Protein AF-A0A9P4DJN3-F1 (afdb_monomer_lite)

Foldseek 3Di:
DDDDDVCCVVPPDDDFDAFPLPPDDDPDPPDDPFDDDQQVATDDFQAPDGDNLNNVVVVPDDSVLVVVLQCQQQPDPADAPDPSHSQRHGDQDTNHNVNSVVVSVD

Organism: Citrobacter freundii (NCBI:txid546)

Sequence (106 aa):
MSQANLSEVLFKPRFKHPETSTLVRRFNHGAQPSVQSA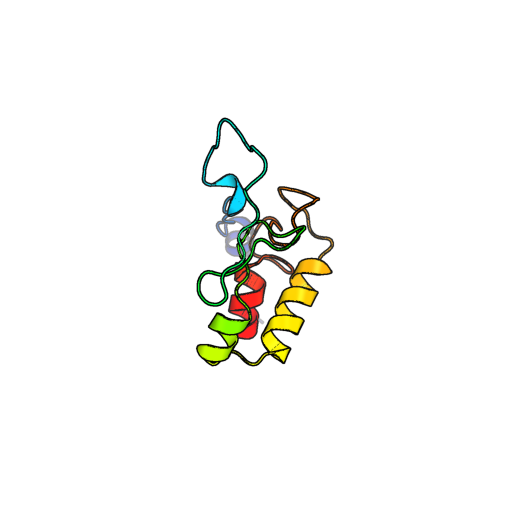LDGKTIPHWYRMVNRLMWIWRGVDPREILEVQARIVMSEAERTDKELYDTVIGYRGGNWIYEWAKQAM

Structure (mmCIF, N/CA/C/O backbone):
data_AF-A0A9P4DJN3-F1
#
_entry.id   AF-A0A9P4DJN3-F1
#
loop_
_atom_site.group_PDB
_atom_site.id
_atom_site.type_symbol
_atom_site.label_atom_id
_atom_site.label_alt_id
_atom_site.label_comp_id
_atom_site.label_asym_id
_atom_site.label_entity_id
_atom_site.label_seq_id
_atom_site.pdbx_PDB_ins_code
_atom_site.Cartn_x
_atom_site.Cartn_y
_atom_site.Cartn_z
_atom_site.occupancy
_atom_site.B_iso_or_equiv
_atom_site.auth_seq_id
_atom_site.auth_comp_id
_atom_site.auth_asym_id
_atom_site.auth_atom_id
_atom_site.pdbx_PDB_model_num
ATOM 1 N N . MET A 1 1 ? -32.271 -20.264 14.635 1.00 49.31 1 MET A N 1
ATOM 2 C CA . MET A 1 1 ? -31.141 -19.338 14.407 1.00 49.31 1 MET A CA 1
ATOM 3 C C . MET A 1 1 ? -30.699 -18.831 15.770 1.00 49.31 1 MET A C 1
ATOM 5 O O . MET A 1 1 ? -31.552 -18.343 16.500 1.00 49.31 1 MET A O 1
ATOM 9 N N . SER A 1 2 ? -29.448 -19.053 16.174 1.00 65.06 2 SER A N 1
ATOM 10 C CA . SER A 1 2 ? -28.946 -18.632 17.490 1.00 65.06 2 SER A CA 1
ATOM 11 C C . SER A 1 2 ? -28.940 -17.105 17.598 1.00 65.06 2 SER A C 1
ATOM 13 O O . SER A 1 2 ? -28.470 -16.425 16.687 1.00 65.06 2 SER A O 1
ATOM 15 N N . GLN A 1 3 ? -29.478 -16.573 18.695 1.00 76.88 3 GLN A N 1
ATOM 16 C CA . GLN A 1 3 ? -29.496 -15.140 18.986 1.00 76.88 3 GLN A CA 1
ATOM 17 C C . GLN A 1 3 ? -28.058 -14.602 19.063 1.00 76.88 3 GLN A C 1
ATOM 19 O O . GLN A 1 3 ? -27.205 -15.208 19.709 1.00 76.88 3 GLN A O 1
ATOM 24 N N . ALA A 1 4 ? -27.779 -13.481 18.393 1.00 74.38 4 ALA A N 1
ATOM 25 C CA . ALA A 1 4 ? -26.458 -12.862 18.427 1.00 74.38 4 ALA A CA 1
ATOM 26 C C . ALA A 1 4 ? -26.159 -12.334 19.840 1.00 74.38 4 ALA A C 1
ATOM 28 O O . ALA A 1 4 ? -26.928 -11.542 20.388 1.00 74.38 4 ALA A O 1
ATOM 29 N N . ASN A 1 5 ? -25.043 -12.766 20.430 1.00 83.75 5 ASN A N 1
ATOM 30 C CA . ASN A 1 5 ? -24.614 -12.319 21.750 1.00 83.75 5 ASN A CA 1
ATOM 31 C C . ASN A 1 5 ? -24.103 -10.869 21.669 1.00 83.75 5 ASN A C 1
ATOM 33 O O . ASN A 1 5 ? -22.994 -10.602 21.207 1.00 83.75 5 ASN A O 1
ATOM 37 N N . LEU A 1 6 ? -24.931 -9.918 22.106 1.00 81.94 6 LEU A N 1
ATOM 38 C CA . LEU A 1 6 ? -24.639 -8.480 22.052 1.00 81.94 6 LEU A CA 1
ATOM 39 C C . LEU A 1 6 ? -23.360 -8.101 22.814 1.00 81.94 6 LEU A C 1
ATOM 41 O O . LEU A 1 6 ? -22.645 -7.195 22.387 1.00 81.94 6 LEU A O 1
ATOM 45 N N . SER A 1 7 ? -23.033 -8.818 23.892 1.00 82.75 7 SER A N 1
ATOM 46 C CA . SER A 1 7 ? -21.806 -8.587 24.659 1.00 82.75 7 SER A CA 1
ATOM 47 C C . SER A 1 7 ? -20.557 -8.914 23.835 1.00 82.75 7 SER A C 1
ATOM 49 O O . SER A 1 7 ? -19.602 -8.142 23.834 1.00 82.75 7 SER A O 1
ATOM 51 N N . GLU A 1 8 ? -20.569 -10.002 23.061 1.00 78.50 8 GLU A N 1
ATOM 52 C CA . GLU A 1 8 ? -19.441 -10.356 22.186 1.00 78.50 8 GLU A CA 1
ATOM 53 C C . GLU A 1 8 ? -19.217 -9.325 21.077 1.00 78.50 8 GLU A C 1
ATOM 55 O O . GLU A 1 8 ? -18.077 -9.058 20.704 1.00 78.50 8 GLU A O 1
ATOM 60 N N . VAL A 1 9 ? -20.289 -8.715 20.563 1.00 78.56 9 VAL A N 1
ATOM 61 C CA . VAL A 1 9 ? -20.193 -7.682 19.521 1.00 78.56 9 VAL A CA 1
ATOM 62 C C . VAL A 1 9 ? -19.652 -6.370 20.092 1.00 78.56 9 VAL A C 1
ATOM 64 O O . VAL A 1 9 ? -18.783 -5.748 19.478 1.00 78.56 9 VAL A O 1
ATOM 67 N N . LEU A 1 10 ? -20.141 -5.952 21.262 1.00 79.69 10 LEU A N 1
ATOM 68 C CA . LEU A 1 10 ? -19.779 -4.674 21.880 1.00 79.69 10 LEU A CA 1
ATOM 69 C C . LEU A 1 10 ? -18.367 -4.674 22.476 1.00 79.69 10 LEU A C 1
ATOM 71 O O . LEU A 1 10 ? -17.664 -3.670 22.367 1.00 79.69 10 LEU A O 1
ATOM 75 N N . PHE A 1 11 ? -17.936 -5.790 23.070 1.00 83.25 11 PHE A N 1
ATOM 76 C CA . PHE A 1 11 ? -16.634 -5.896 23.736 1.00 83.25 11 PHE A CA 1
ATOM 77 C C . PHE A 1 11 ? -15.541 -6.512 22.859 1.00 83.25 11 PHE A C 1
ATOM 79 O O . PHE A 1 11 ? -14.433 -6.754 23.342 1.00 83.25 11 PHE A O 1
ATOM 86 N N . LYS A 1 12 ? -15.805 -6.741 21.564 1.00 78.69 12 LYS A N 1
ATOM 87 C CA . LYS A 1 12 ? -14.782 -7.233 20.639 1.00 78.69 12 LYS A CA 1
ATOM 88 C C . LYS A 1 12 ? -13.627 -6.225 20.569 1.00 78.69 12 LYS A C 1
ATOM 90 O O . LYS A 1 12 ? -13.863 -5.078 20.173 1.00 78.69 12 LYS A O 1
ATOM 95 N N . PRO A 1 13 ? -12.380 -6.616 20.896 1.00 72.88 13 PRO A N 1
ATOM 96 C CA . PRO A 1 13 ? -11.242 -5.712 20.819 1.00 72.88 13 PRO A CA 1
ATOM 97 C C . PRO A 1 13 ? -11.106 -5.142 19.405 1.00 72.88 13 PRO A C 1
ATOM 99 O O . PRO A 1 13 ? -10.898 -5.873 18.435 1.00 72.88 13 PRO A O 1
ATOM 102 N N . ARG A 1 14 ? -11.255 -3.821 19.273 1.00 68.81 14 ARG A N 1
ATOM 103 C CA . ARG A 1 14 ? -11.024 -3.117 18.008 1.00 68.81 14 ARG A CA 1
ATOM 104 C C . ARG A 1 14 ? -9.599 -2.597 18.017 1.00 68.81 14 ARG A C 1
ATOM 106 O O . ARG A 1 14 ? -9.308 -1.568 18.620 1.00 68.81 14 ARG A O 1
ATOM 113 N N . PHE A 1 15 ? -8.709 -3.304 17.336 1.00 69.81 15 PHE A N 1
ATOM 114 C CA . PHE A 1 15 ? -7.335 -2.853 17.188 1.00 69.81 15 PHE A CA 1
ATOM 115 C C . PHE A 1 15 ? -7.267 -1.720 16.157 1.00 69.81 15 PHE A C 1
ATOM 117 O O .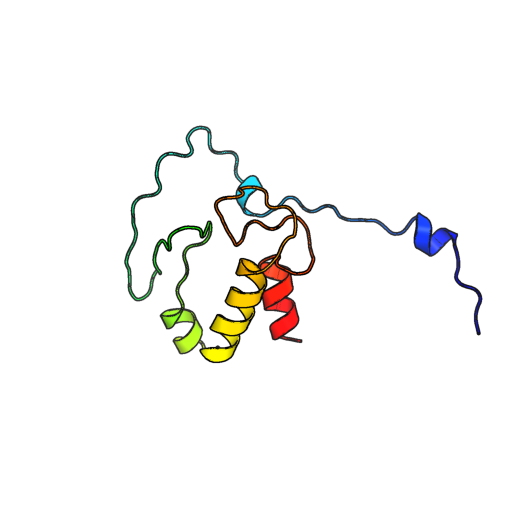 PHE A 1 15 ? -7.440 -1.929 14.956 1.00 69.81 15 PHE A O 1
ATOM 124 N N . LYS A 1 16 ? -7.020 -0.494 16.628 1.00 77.69 16 LYS A N 1
ATOM 125 C CA . LYS A 1 16 ? -6.555 0.607 15.776 1.00 77.69 16 LYS A CA 1
ATOM 126 C C . LYS A 1 16 ? -5.034 0.533 15.708 1.00 77.69 16 LYS A C 1
ATOM 128 O O . LYS A 1 16 ? -4.343 1.120 16.534 1.00 77.69 16 LYS A O 1
ATOM 133 N N . HIS A 1 17 ? -4.519 -0.224 14.745 1.00 85.94 17 HIS A N 1
ATOM 134 C CA . HIS A 1 17 ? -3.086 -0.223 14.476 1.00 85.94 17 HIS A CA 1
ATOM 135 C C . HIS A 1 17 ? -2.683 1.108 13.826 1.00 85.94 17 HIS A C 1
ATOM 137 O O . HIS A 1 17 ? -3.384 1.555 12.909 1.00 85.94 17 HIS A O 1
ATOM 143 N N . PRO A 1 18 ? -1.592 1.747 14.286 1.00 91.00 18 PRO A N 1
ATOM 144 C CA . PRO A 1 18 ? -1.042 2.912 13.607 1.00 91.00 18 PRO A CA 1
ATOM 145 C C . PRO A 1 18 ? -0.655 2.552 12.169 1.00 91.00 18 PRO A C 1
ATOM 147 O O . PRO A 1 18 ? -0.190 1.446 11.889 1.00 91.00 18 PRO A O 1
ATOM 150 N N . GLU A 1 19 ? -0.887 3.487 11.252 1.00 93.88 19 GLU A N 1
ATOM 151 C CA . GLU A 1 19 ? -0.536 3.321 9.844 1.00 93.88 19 GLU A CA 1
ATOM 152 C C . GLU A 1 19 ? 0.996 3.315 9.686 1.00 93.88 19 GLU A C 1
ATOM 154 O O . GLU A 1 19 ? 1.714 3.984 10.432 1.00 93.88 19 GLU A O 1
ATOM 159 N N . THR A 1 20 ? 1.511 2.517 8.750 1.00 95.06 20 THR A N 1
ATOM 160 C CA . THR A 1 20 ? 2.940 2.206 8.615 1.00 95.06 20 THR A CA 1
ATOM 161 C C . THR A 1 20 ? 3.836 3.440 8.500 1.00 95.06 20 THR A C 1
ATOM 163 O O . THR A 1 20 ? 4.905 3.454 9.113 1.00 95.06 20 THR A O 1
ATOM 166 N N . SER A 1 21 ? 3.422 4.476 7.765 1.00 92.25 21 SER A N 1
ATOM 167 C CA . SER A 1 21 ? 4.226 5.693 7.593 1.00 92.25 21 SER A CA 1
ATOM 168 C C . SER A 1 21 ? 4.419 6.477 8.897 1.00 92.25 21 SER A C 1
ATOM 170 O O . SER A 1 21 ? 5.420 7.176 9.047 1.00 92.25 21 SER A O 1
ATOM 172 N N . THR A 1 22 ? 3.533 6.283 9.883 1.00 92.31 22 THR A N 1
ATOM 173 C CA . THR A 1 22 ? 3.576 6.959 11.194 1.00 92.31 22 THR A CA 1
ATOM 174 C C . THR A 1 22 ? 4.443 6.265 12.243 1.00 92.31 22 THR A C 1
ATOM 176 O O . THR A 1 22 ? 4.702 6.841 13.301 1.00 92.31 22 THR A O 1
ATOM 179 N N . LEU A 1 23 ? 4.888 5.030 11.987 1.00 91.88 23 LEU A N 1
ATOM 180 C CA . LEU A 1 23 ? 5.568 4.213 12.999 1.00 91.88 23 LEU A CA 1
ATOM 181 C C . LEU A 1 23 ? 6.924 4.793 13.416 1.00 91.88 23 LEU A C 1
ATOM 183 O O . LEU A 1 23 ? 7.323 4.670 14.573 1.00 91.88 23 LEU A O 1
ATOM 187 N N . VAL A 1 24 ? 7.630 5.433 12.482 1.00 89.88 24 VAL A N 1
ATOM 188 C CA . VAL A 1 24 ? 8.947 6.030 12.723 1.00 89.88 24 VAL A CA 1
ATOM 189 C C . VAL A 1 24 ? 8.813 7.546 12.768 1.00 89.88 24 VAL A C 1
ATOM 191 O O . VAL A 1 24 ? 8.569 8.188 11.748 1.00 89.88 24 VAL A O 1
ATOM 194 N N . ARG A 1 25 ? 9.037 8.140 13.944 1.00 80.12 25 ARG A N 1
ATOM 195 C CA . ARG A 1 25 ? 9.074 9.600 14.101 1.00 80.12 25 ARG A CA 1
ATOM 196 C C . ARG A 1 25 ? 10.368 10.156 13.511 1.00 80.12 25 ARG A C 1
ATOM 198 O O . ARG A 1 25 ? 11.433 10.002 14.103 1.00 80.12 25 ARG A O 1
ATOM 205 N N . ARG A 1 26 ? 10.280 10.820 12.356 1.00 73.38 26 ARG A N 1
ATOM 206 C CA . ARG A 1 26 ? 11.401 11.574 11.778 1.00 73.38 26 ARG A CA 1
ATOM 207 C C . ARG A 1 26 ? 11.247 13.051 12.113 1.00 73.38 26 ARG A C 1
ATOM 209 O O . ARG A 1 26 ? 10.218 13.648 11.817 1.00 73.38 26 ARG A O 1
ATOM 216 N N . PHE A 1 27 ? 12.284 13.641 12.700 1.00 67.25 27 PHE A N 1
ATOM 217 C CA . PHE A 1 27 ? 12.307 15.075 13.005 1.00 67.25 27 PHE A CA 1
ATOM 218 C C . PHE A 1 27 ? 12.406 15.945 11.743 1.00 67.25 27 PHE A C 1
ATOM 220 O 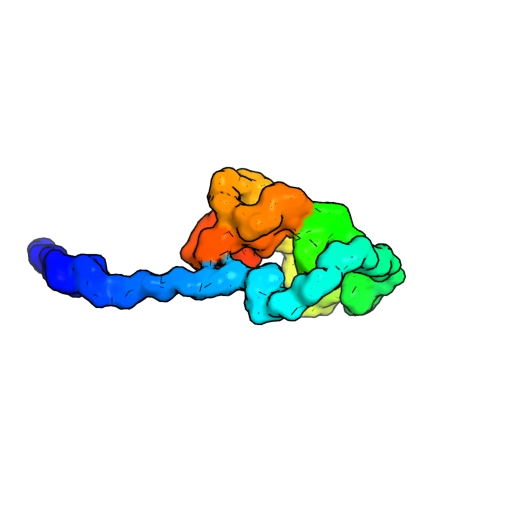O . PHE A 1 27 ? 11.928 17.070 11.755 1.00 67.25 27 PHE A O 1
ATOM 227 N N . ASN A 1 28 ? 12.941 15.400 10.642 1.00 62.75 28 ASN A N 1
ATOM 228 C CA . ASN A 1 28 ? 12.958 16.035 9.325 1.00 62.75 28 ASN A CA 1
ATOM 229 C C . ASN A 1 28 ? 12.438 15.065 8.259 1.00 62.75 28 ASN A C 1
ATOM 231 O O . ASN A 1 28 ? 13.070 14.048 7.968 1.00 62.75 28 ASN A O 1
ATOM 235 N N . HIS A 1 29 ? 11.313 15.416 7.638 1.00 62.16 29 HIS A N 1
ATOM 236 C CA . HIS A 1 29 ? 10.762 14.740 6.458 1.00 62.16 29 HIS A CA 1
ATOM 237 C C . HIS A 1 29 ? 11.358 15.337 5.178 1.00 62.16 29 HIS A C 1
ATOM 239 O O . HIS A 1 29 ? 10.630 15.650 4.242 1.00 62.16 29 HIS A O 1
ATOM 245 N N . GLY A 1 30 ? 12.677 15.569 5.158 1.00 63.41 30 GLY A N 1
ATOM 246 C CA . GLY A 1 30 ? 13.349 16.104 3.973 1.00 63.41 30 GLY A CA 1
ATOM 247 C C . GLY A 1 30 ? 12.978 15.300 2.724 1.00 63.41 30 GLY A C 1
ATOM 248 O O . GLY A 1 30 ? 12.668 14.107 2.827 1.00 63.41 30 GLY A O 1
ATOM 249 N N . ALA A 1 31 ? 12.992 15.959 1.561 1.00 65.31 31 ALA A N 1
ATOM 250 C CA . ALA A 1 31 ? 12.689 15.314 0.290 1.00 65.31 31 ALA A CA 1
ATOM 251 C C . ALA A 1 31 ? 13.520 14.031 0.167 1.00 65.31 31 ALA A C 1
ATOM 253 O O . ALA A 1 31 ? 14.751 14.072 0.226 1.00 65.31 31 ALA A O 1
ATOM 254 N N . GLN A 1 32 ? 12.842 12.884 0.071 1.00 67.81 32 GLN A N 1
ATOM 255 C CA . GLN A 1 32 ? 13.538 11.617 -0.109 1.00 67.81 32 GLN A CA 1
ATOM 256 C C . GLN A 1 32 ? 14.289 11.689 -1.445 1.00 67.81 32 GLN A C 1
ATOM 258 O O . GLN A 1 32 ? 13.684 12.087 -2.446 1.00 67.81 32 GLN A O 1
ATOM 263 N N . PRO A 1 33 ? 15.586 11.337 -1.488 1.00 74.69 33 PRO A N 1
ATOM 264 C CA . PRO A 1 33 ? 16.313 11.305 -2.745 1.00 74.69 33 PRO A CA 1
ATOM 265 C C . PRO A 1 33 ? 15.593 10.368 -3.717 1.00 74.69 33 PRO A C 1
ATOM 267 O O . PRO A 1 33 ? 15.072 9.317 -3.327 1.00 74.69 33 PRO A O 1
ATOM 270 N N . SER A 1 34 ? 15.526 10.765 -4.987 1.00 79.81 34 SER A N 1
ATOM 271 C CA . SER A 1 34 ? 14.967 9.892 -6.012 1.00 79.81 34 SER A CA 1
ATOM 272 C C . SER A 1 34 ? 15.896 8.690 -6.174 1.00 79.81 34 SER A C 1
ATOM 274 O O . SER A 1 34 ? 17.068 8.823 -6.522 1.00 79.81 34 SER A O 1
ATOM 276 N N . VAL A 1 35 ? 15.380 7.505 -5.858 1.00 83.56 35 VAL A N 1
ATOM 277 C CA . VAL A 1 35 ? 16.087 6.244 -6.064 1.00 83.56 35 VAL A CA 1
ATOM 278 C C . VAL A 1 35 ? 15.523 5.602 -7.320 1.00 83.56 35 VAL A C 1
ATOM 280 O O . VAL A 1 35 ? 14.305 5.515 -7.488 1.00 83.56 35 VAL A O 1
ATOM 283 N N . GLN A 1 36 ? 16.412 5.142 -8.196 1.00 84.62 36 GLN A N 1
ATOM 284 C CA . GLN A 1 36 ? 16.061 4.351 -9.367 1.00 84.62 36 GLN A CA 1
ATOM 285 C C . GLN A 1 36 ? 17.056 3.197 -9.508 1.00 84.62 36 GLN A C 1
ATOM 287 O O . GLN A 1 36 ? 18.117 3.344 -10.107 1.00 84.62 36 GLN A O 1
ATOM 292 N N . SER A 1 37 ? 16.693 2.040 -8.956 1.00 86.38 37 SER A N 1
ATOM 293 C CA . SER A 1 37 ? 17.416 0.779 -9.121 1.00 86.38 37 SER A CA 1
ATOM 294 C C . SER A 1 37 ? 16.475 -0.281 -9.688 1.00 86.38 37 SER A C 1
ATOM 296 O O . SER A 1 37 ? 15.318 -0.391 -9.278 1.00 86.38 37 SER A O 1
ATOM 298 N N . ALA A 1 38 ? 16.964 -1.078 -10.641 1.00 79.81 38 ALA A N 1
ATOM 299 C CA . ALA A 1 38 ? 16.176 -2.157 -11.235 1.00 79.81 38 ALA A CA 1
ATOM 300 C C . ALA A 1 38 ? 15.791 -3.228 -10.195 1.00 79.81 38 ALA A C 1
ATOM 302 O O . ALA A 1 38 ? 14.674 -3.744 -10.225 1.00 79.81 38 ALA A O 1
ATOM 303 N N . LEU A 1 39 ? 16.690 -3.535 -9.252 1.00 80.88 39 LEU A N 1
ATOM 304 C CA . LEU A 1 39 ? 16.506 -4.607 -8.263 1.00 80.88 39 LEU A CA 1
ATOM 305 C C . LEU A 1 39 ? 16.180 -4.091 -6.855 1.00 80.88 39 LEU A C 1
ATOM 307 O O . LEU A 1 39 ? 15.446 -4.761 -6.128 1.00 80.88 39 LEU A O 1
ATOM 311 N N . ASP A 1 40 ? 16.601 -2.876 -6.501 1.00 78.38 40 ASP A N 1
ATOM 312 C CA . ASP A 1 40 ? 16.330 -2.305 -5.167 1.00 78.38 40 ASP A CA 1
ATOM 313 C C . ASP A 1 40 ? 15.049 -1.459 -5.130 1.00 78.38 40 ASP A C 1
ATOM 315 O O . ASP A 1 40 ? 14.534 -1.129 -4.064 1.00 78.38 40 ASP A O 1
ATOM 319 N N . GLY A 1 41 ? 14.478 -1.173 -6.303 1.00 83.00 41 GLY A N 1
ATOM 320 C CA . GLY A 1 41 ? 13.225 -0.451 -6.460 1.00 83.00 41 GLY A CA 1
ATOM 321 C C . GLY A 1 41 ? 13.411 1.011 -6.823 1.00 83.00 41 GLY A C 1
ATOM 322 O O . GLY A 1 41 ? 14.519 1.512 -7.029 1.00 83.00 41 GLY A O 1
ATOM 323 N N . LYS A 1 42 ? 12.273 1.695 -6.949 1.00 87.12 42 LYS A N 1
ATOM 324 C CA . LYS A 1 42 ? 12.239 3.112 -7.290 1.00 87.12 42 LYS A CA 1
ATOM 325 C C . LYS A 1 42 ? 11.313 3.899 -6.379 1.00 87.12 42 LYS A C 1
ATOM 327 O O . LYS A 1 42 ? 10.264 3.398 -5.961 1.00 87.12 42 LYS A O 1
ATOM 332 N N . THR A 1 43 ? 11.682 5.151 -6.137 1.00 87.25 43 THR A N 1
ATOM 333 C CA . THR A 1 43 ? 10.783 6.144 -5.550 1.00 87.25 43 THR A CA 1
ATOM 334 C C . THR A 1 43 ? 9.746 6.505 -6.612 1.00 87.25 43 THR A C 1
ATOM 336 O O . THR A 1 43 ? 10.082 7.098 -7.637 1.00 87.25 43 THR A O 1
ATOM 339 N N . ILE A 1 44 ? 8.492 6.093 -6.415 1.00 89.62 44 ILE A N 1
ATOM 340 C CA . ILE A 1 44 ? 7.385 6.473 -7.301 1.00 89.62 44 ILE A CA 1
ATOM 341 C C . ILE A 1 44 ? 6.684 7.689 -6.685 1.00 89.62 44 ILE A C 1
ATOM 343 O O . ILE A 1 44 ? 6.422 7.665 -5.482 1.00 89.62 44 ILE A O 1
ATOM 347 N N . PRO A 1 45 ? 6.357 8.731 -7.474 1.00 89.69 45 PRO A N 1
ATOM 348 C CA . PRO A 1 45 ? 5.560 9.851 -6.985 1.00 89.69 45 PRO A CA 1
ATOM 349 C C . PRO A 1 45 ? 4.281 9.368 -6.303 1.00 89.69 45 PRO A C 1
ATOM 351 O O . PRO A 1 45 ? 3.634 8.453 -6.811 1.00 89.69 45 PRO A O 1
ATOM 354 N N . HIS A 1 46 ? 3.919 9.995 -5.185 1.00 92.94 46 HIS A N 1
ATOM 355 C CA . HIS A 1 46 ? 2.717 9.678 -4.405 1.00 92.94 46 HIS A CA 1
ATOM 356 C C . HIS A 1 46 ? 2.696 8.289 -3.742 1.00 92.94 46 HIS A C 1
ATOM 358 O O . HIS A 1 46 ? 1.637 7.813 -3.341 1.00 92.94 46 HIS A O 1
ATOM 364 N N . TRP A 1 47 ? 3.848 7.626 -3.589 1.00 94.69 47 TRP A N 1
ATOM 365 C CA . TRP A 1 47 ? 3.975 6.410 -2.777 1.00 94.69 47 TRP A CA 1
ATOM 366 C C . TRP A 1 47 ? 4.954 6.641 -1.628 1.00 94.69 47 TRP A C 1
ATOM 368 O O . TRP A 1 47 ? 6.070 7.116 -1.835 1.00 94.69 47 TRP A O 1
ATOM 378 N N . TYR A 1 48 ? 4.545 6.270 -0.416 1.00 93.44 48 TYR A N 1
ATOM 379 C CA . TYR A 1 48 ? 5.421 6.211 0.750 1.00 93.44 48 TYR A CA 1
ATOM 380 C C . TYR A 1 48 ? 6.467 5.100 0.587 1.00 93.44 48 TYR A C 1
ATOM 382 O O . TYR A 1 48 ? 7.652 5.295 0.865 1.00 93.44 48 TYR A O 1
ATOM 390 N N . ARG A 1 49 ? 6.035 3.914 0.138 1.00 92.88 49 ARG A N 1
ATOM 391 C CA . ARG A 1 49 ? 6.917 2.760 -0.082 1.00 92.88 49 ARG A CA 1
ATOM 392 C C . ARG A 1 49 ? 7.681 2.890 -1.396 1.00 92.88 49 ARG A C 1
ATOM 394 O O . ARG A 1 49 ? 7.133 3.297 -2.417 1.00 92.88 49 ARG A O 1
ATOM 401 N N . MET A 1 50 ? 8.928 2.415 -1.404 1.00 91.62 50 MET A N 1
ATOM 402 C CA . MET A 1 50 ? 9.607 2.105 -2.662 1.00 91.62 50 MET A CA 1
ATOM 403 C C . MET A 1 50 ? 8.896 0.937 -3.341 1.00 91.62 50 MET A C 1
ATOM 405 O O . MET A 1 50 ? 8.654 -0.109 -2.735 1.00 91.62 50 MET A O 1
ATOM 409 N N . VAL A 1 51 ? 8.572 1.111 -4.617 1.00 92.00 51 VAL A N 1
ATOM 410 C CA . VAL A 1 51 ? 7.824 0.120 -5.389 1.00 92.00 51 VAL A C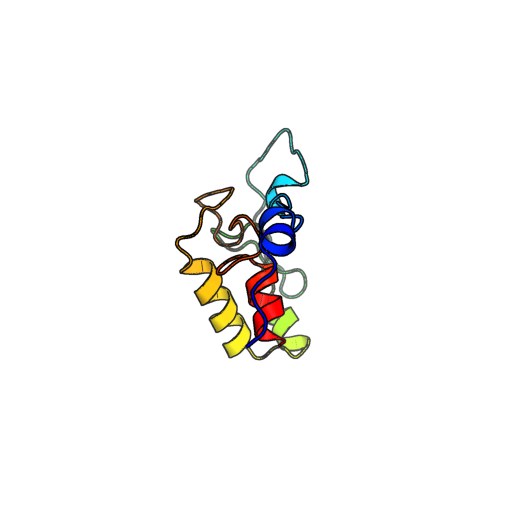A 1
ATOM 411 C C . VAL A 1 51 ? 8.777 -0.542 -6.372 1.00 92.00 51 VAL A C 1
ATOM 413 O O . VAL A 1 51 ? 9.323 0.117 -7.260 1.00 92.00 51 VAL A O 1
ATOM 416 N N . ASN A 1 52 ? 8.943 -1.861 -6.2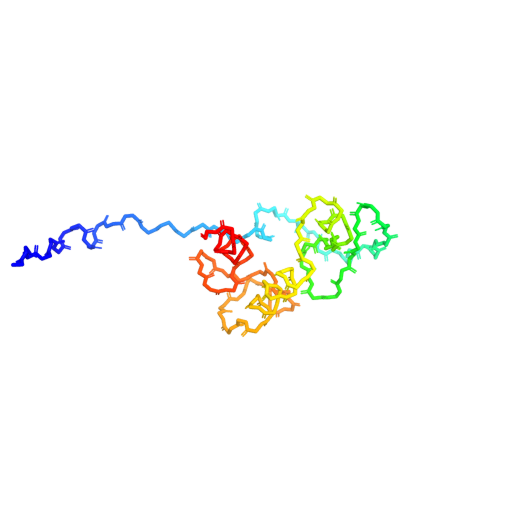53 1.00 93.44 52 ASN A N 1
ATOM 417 C CA . ASN A 1 52 ? 9.713 -2.652 -7.206 1.00 93.44 52 ASN A CA 1
ATOM 418 C C . ASN A 1 52 ? 8.842 -3.701 -7.907 1.00 93.44 52 ASN A C 1
ATOM 420 O O . ASN A 1 52 ? 8.884 -4.887 -7.585 1.00 93.44 52 ASN A O 1
ATOM 424 N N . ARG A 1 53 ? 8.073 -3.250 -8.906 1.00 93.75 53 ARG A N 1
ATOM 425 C CA . ARG A 1 53 ? 7.211 -4.136 -9.705 1.00 93.75 53 ARG A CA 1
ATOM 426 C C . ARG A 1 53 ? 8.017 -5.242 -10.392 1.00 93.75 53 ARG A C 1
ATOM 428 O O . ARG A 1 53 ? 7.575 -6.379 -10.385 1.00 93.75 53 ARG A O 1
ATOM 435 N N . LEU A 1 54 ? 9.199 -4.929 -10.934 1.00 93.06 54 LEU A N 1
ATOM 436 C CA . LEU A 1 54 ? 10.032 -5.913 -11.634 1.00 93.06 54 LEU A CA 1
ATOM 437 C C . LEU A 1 54 ? 10.467 -7.043 -10.696 1.00 93.06 54 LEU A C 1
ATOM 439 O O . LEU A 1 54 ? 10.337 -8.210 -11.048 1.00 93.06 54 LEU A O 1
ATOM 443 N N . MET A 1 55 ? 10.922 -6.705 -9.488 1.00 94.38 55 MET A N 1
ATOM 444 C CA . MET A 1 55 ? 11.322 -7.705 -8.497 1.00 94.38 55 MET A CA 1
ATOM 445 C C . MET A 1 55 ? 10.143 -8.563 -8.028 1.00 94.38 55 MET A C 1
ATOM 447 O O . MET A 1 55 ? 10.313 -9.755 -7.791 1.00 94.38 55 MET A O 1
ATOM 451 N N . TRP A 1 56 ? 8.949 -7.984 -7.882 1.00 95.00 56 TRP A N 1
ATOM 452 C CA . TRP A 1 56 ? 7.755 -8.755 -7.519 1.00 95.00 56 TRP A CA 1
ATOM 453 C C . TRP A 1 56 ? 7.345 -9.724 -8.630 1.00 95.00 56 TRP A C 1
ATOM 455 O O . TRP A 1 56 ? 7.087 -10.888 -8.340 1.00 95.00 56 TRP A O 1
ATOM 465 N N . ILE A 1 57 ? 7.383 -9.276 -9.891 1.00 95.69 57 ILE A N 1
ATOM 466 C CA . ILE A 1 57 ? 7.144 -10.130 -11.064 1.00 95.69 57 ILE A CA 1
ATOM 467 C C . ILE A 1 57 ? 8.173 -11.257 -11.113 1.00 95.69 57 ILE A C 1
ATOM 469 O O . ILE A 1 57 ? 7.817 -12.420 -11.270 1.00 95.69 57 ILE A O 1
ATOM 473 N N . TRP A 1 58 ? 9.453 -10.935 -10.912 1.00 95.25 58 TRP A N 1
ATOM 474 C CA . TRP A 1 58 ? 10.515 -11.937 -10.906 1.00 95.25 58 TRP A CA 1
ATOM 475 C C . TRP A 1 58 ? 10.350 -12.971 -9.779 1.00 95.25 58 TRP A C 1
ATOM 477 O O . TRP A 1 58 ? 10.696 -14.135 -9.955 1.00 95.25 58 TRP A O 1
ATOM 487 N N . ARG A 1 59 ? 9.758 -12.579 -8.644 1.00 94.69 59 ARG A N 1
ATOM 488 C CA . ARG A 1 59 ? 9.399 -13.482 -7.537 1.00 94.69 59 ARG A CA 1
ATOM 489 C C . ARG A 1 59 ? 8.085 -14.246 -7.744 1.00 94.69 59 ARG A C 1
ATOM 491 O O . ARG A 1 59 ? 7.701 -15.000 -6.856 1.00 94.69 59 ARG A O 1
ATOM 498 N N . GLY A 1 60 ? 7.427 -14.083 -8.891 1.00 96.44 60 GLY A N 1
ATOM 499 C CA . GLY A 1 60 ? 6.271 -14.886 -9.294 1.00 96.44 60 GLY A CA 1
ATOM 500 C C . GLY A 1 60 ? 4.904 -14.233 -9.094 1.00 96.44 60 GLY A C 1
ATOM 501 O O . GLY A 1 60 ? 3.904 -14.925 -9.237 1.00 96.44 60 GLY A O 1
ATOM 502 N N . VAL A 1 61 ? 4.827 -12.935 -8.780 1.00 96.81 61 VAL A N 1
ATOM 503 C CA . VAL A 1 61 ? 3.535 -12.227 -8.716 1.00 96.81 61 VAL A CA 1
ATOM 504 C C . VAL A 1 61 ? 3.090 -11.842 -10.130 1.00 96.81 61 VAL A C 1
ATOM 506 O O . VAL A 1 61 ? 3.866 -11.226 -10.867 1.00 96.81 61 VAL A O 1
ATOM 509 N N . ASP A 1 62 ? 1.850 -12.162 -10.514 1.00 97.38 62 ASP A N 1
ATOM 510 C CA . ASP A 1 62 ? 1.342 -11.815 -11.844 1.00 97.38 62 ASP A CA 1
ATOM 511 C C . ASP A 1 62 ? 1.273 -10.279 -12.014 1.00 97.38 62 ASP A C 1
ATOM 513 O O . ASP A 1 62 ? 0.736 -9.576 -11.150 1.00 97.38 62 ASP A O 1
ATOM 517 N N . PRO A 1 63 ? 1.798 -9.712 -13.119 1.00 97.06 63 PRO A N 1
ATOM 518 C CA . PRO A 1 63 ? 1.775 -8.270 -13.347 1.00 97.06 63 PRO A CA 1
ATOM 519 C C . PRO A 1 63 ? 0.379 -7.633 -13.269 1.00 97.06 63 PRO A C 1
ATOM 521 O O . PRO A 1 63 ? 0.266 -6.477 -12.857 1.00 97.06 63 PRO A O 1
ATOM 524 N N . ARG A 1 64 ? -0.677 -8.350 -13.669 1.00 97.44 64 ARG A N 1
ATOM 525 C CA . ARG A 1 64 ? -2.066 -7.873 -13.621 1.00 97.44 64 ARG A CA 1
ATOM 526 C C . ARG A 1 64 ? -2.544 -7.755 -12.184 1.00 97.44 64 ARG A C 1
ATOM 528 O O . ARG A 1 64 ? -3.072 -6.708 -11.828 1.00 97.44 64 ARG A O 1
ATOM 535 N N . GLU A 1 65 ? -2.258 -8.746 -11.343 1.00 97.25 65 GLU A N 1
ATOM 536 C CA . GLU A 1 65 ? -2.601 -8.703 -9.916 1.00 97.25 65 GLU A CA 1
ATOM 537 C C . GLU A 1 65 ? -1.921 -7.528 -9.207 1.00 97.25 65 GLU A C 1
ATOM 539 O O . GLU A 1 65 ? -2.556 -6.817 -8.426 1.00 97.25 65 GLU A O 1
ATOM 544 N N . ILE A 1 66 ? -0.647 -7.260 -9.530 1.00 97.44 66 ILE A N 1
ATOM 545 C CA . ILE A 1 66 ? 0.069 -6.088 -9.003 1.00 97.44 66 ILE A CA 1
ATOM 546 C C . ILE A 1 66 ? -0.692 -4.803 -9.354 1.00 97.44 66 ILE A C 1
ATOM 548 O O . ILE A 1 66 ? -0.871 -3.934 -8.497 1.00 97.44 66 ILE A O 1
ATOM 552 N N . LEU A 1 67 ? -1.114 -4.657 -10.613 1.00 96.94 67 LEU A N 1
ATOM 553 C CA . LEU A 1 67 ? -1.828 -3.468 -11.076 1.00 96.94 67 LEU A CA 1
ATOM 554 C C . LEU A 1 67 ? -3.221 -3.358 -10.453 1.00 96.94 67 LEU A C 1
ATOM 556 O O . LEU A 1 67 ? -3.608 -2.261 -10.059 1.00 96.94 67 LEU A O 1
ATOM 560 N N . GLU A 1 68 ? -3.945 -4.464 -10.309 1.00 97.81 68 GLU A N 1
ATOM 561 C CA . GLU A 1 68 ? -5.259 -4.499 -9.664 1.00 97.81 68 GLU A CA 1
ATOM 562 C C . GLU A 1 68 ? -5.181 -4.088 -8.191 1.00 97.81 68 GLU A C 1
ATOM 564 O O . GLU A 1 68 ? -5.940 -3.221 -7.752 1.00 97.81 68 GLU A O 1
ATOM 569 N N . VAL A 1 69 ? -4.230 -4.646 -7.435 1.00 98.19 69 VAL A N 1
ATOM 570 C CA . VAL A 1 69 ? -3.985 -4.266 -6.035 1.00 98.19 69 VAL A CA 1
ATOM 571 C C . VAL A 1 69 ? -3.643 -2.781 -5.938 1.00 98.19 69 VAL A C 1
ATOM 573 O O . VAL A 1 69 ? -4.236 -2.055 -5.138 1.00 98.19 69 VAL A O 1
ATOM 576 N N . GLN A 1 70 ? -2.719 -2.298 -6.774 1.00 97.50 70 GLN A N 1
ATOM 577 C CA . GLN A 1 70 ? -2.335 -0.886 -6.766 1.00 97.50 70 GLN A CA 1
ATOM 578 C C . GLN A 1 70 ? -3.497 0.033 -7.151 1.00 97.50 70 GLN A C 1
ATOM 580 O O . GLN A 1 70 ? -3.652 1.084 -6.533 1.00 97.50 70 GLN A O 1
ATOM 585 N N . ALA A 1 71 ? -4.3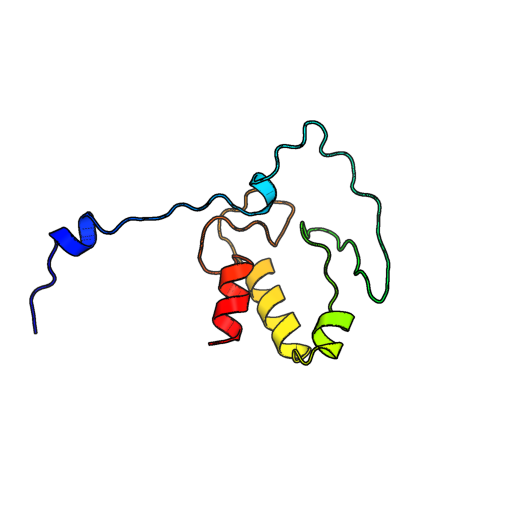40 -0.364 -8.105 1.00 97.94 71 ALA A N 1
ATOM 586 C CA . ALA A 1 71 ? -5.528 0.394 -8.480 1.00 97.94 71 ALA A CA 1
ATOM 587 C C . ALA A 1 71 ? -6.513 0.507 -7.308 1.00 97.94 71 ALA A C 1
ATOM 589 O O . ALA A 1 71 ? -6.986 1.605 -7.028 1.00 97.94 71 ALA A O 1
ATOM 590 N N . ARG A 1 72 ? -6.766 -0.579 -6.562 1.00 98.38 72 ARG A N 1
ATOM 591 C CA . ARG A 1 72 ? -7.630 -0.536 -5.365 1.00 98.38 72 ARG A CA 1
ATOM 592 C C . ARG A 1 72 ? -7.084 0.396 -4.278 1.00 98.38 72 ARG A C 1
ATOM 594 O O . ARG A 1 72 ? -7.858 1.106 -3.641 1.00 98.38 72 ARG A O 1
ATOM 601 N N . ILE A 1 73 ? -5.762 0.438 -4.095 1.00 98.12 73 ILE A N 1
ATOM 602 C CA . ILE A 1 73 ? -5.099 1.361 -3.155 1.00 98.12 73 ILE A CA 1
ATOM 603 C C . ILE A 1 73 ? -5.262 2.823 -3.607 1.00 98.12 73 ILE A C 1
ATOM 605 O O . ILE A 1 73 ? -5.662 3.680 -2.815 1.00 98.12 73 ILE A O 1
ATOM 609 N N . VAL A 1 74 ? -4.985 3.110 -4.882 1.00 97.81 74 VAL A N 1
ATOM 610 C CA . VAL A 1 74 ? -5.066 4.467 -5.454 1.00 97.81 74 VAL A CA 1
ATOM 611 C C . VAL A 1 74 ? -6.502 4.992 -5.434 1.00 97.81 74 VAL A C 1
ATOM 613 O O . VAL A 1 74 ? -6.734 6.116 -5.000 1.00 97.81 74 VAL A O 1
ATOM 616 N N . MET A 1 75 ? -7.469 4.165 -5.832 1.00 97.69 75 MET A N 1
ATOM 617 C CA . MET A 1 75 ? -8.880 4.550 -5.944 1.00 97.69 75 MET A CA 1
ATOM 618 C C . MET A 1 75 ? -9.616 4.607 -4.600 1.00 97.69 75 MET A C 1
ATOM 620 O O . MET A 1 75 ? -10.791 4.961 -4.567 1.00 97.69 75 MET A O 1
ATOM 624 N N . SER A 1 76 ? -8.969 4.249 -3.488 1.00 97.19 76 SER A N 1
ATOM 625 C CA . SER A 1 76 ? -9.622 4.297 -2.181 1.00 97.19 76 SER A CA 1
ATOM 626 C C . SER A 1 76 ? -9.946 5.733 -1.764 1.00 97.19 76 SER A C 1
ATOM 628 O O . SER A 1 76 ? -9.092 6.620 -1.801 1.00 97.19 76 SER A O 1
ATOM 630 N N . GLU A 1 77 ? -11.172 5.948 -1.300 1.00 97.00 77 GLU A N 1
ATOM 631 C CA . GLU A 1 77 ? -11.634 7.214 -0.712 1.00 97.00 77 GLU A CA 1
ATOM 632 C C . GLU A 1 77 ? -11.451 7.248 0.815 1.00 97.00 77 GLU A C 1
ATOM 634 O O . GLU A 1 77 ? -11.827 8.212 1.481 1.00 97.00 77 GLU A O 1
ATOM 639 N N . ALA A 1 78 ? -10.884 6.187 1.397 1.00 95.88 78 ALA A N 1
ATOM 640 C CA . ALA A 1 78 ? -10.650 6.114 2.830 1.00 95.88 78 ALA A CA 1
ATOM 641 C C . ALA A 1 78 ? -9.612 7.148 3.297 1.00 95.88 78 ALA A C 1
ATOM 643 O O . ALA A 1 78 ? -8.730 7.578 2.551 1.00 95.88 78 ALA A O 1
ATOM 644 N N . GLU A 1 79 ? -9.705 7.513 4.577 1.00 96.00 79 GLU A N 1
ATOM 645 C CA . GLU A 1 79 ? -8.776 8.443 5.214 1.00 96.00 79 GLU A CA 1
ATOM 646 C C . GLU A 1 79 ? -7.329 7.934 5.124 1.00 96.00 79 GLU A C 1
ATOM 648 O O . GLU A 1 79 ? -7.048 6.761 5.396 1.00 96.00 79 GLU A O 1
ATOM 653 N N . ARG A 1 80 ? -6.417 8.836 4.756 1.00 96.38 80 ARG A N 1
ATOM 654 C CA . ARG A 1 80 ? -4.976 8.596 4.647 1.00 96.38 80 ARG A CA 1
ATOM 655 C C . ARG A 1 80 ? -4.229 9.412 5.690 1.00 96.38 80 ARG A C 1
ATOM 657 O O . ARG A 1 80 ? -4.645 10.527 6.000 1.00 96.38 80 ARG A O 1
ATOM 664 N N . THR A 1 81 ? -3.126 8.872 6.203 1.00 94.75 81 THR A N 1
ATOM 665 C CA . THR A 1 81 ? -2.216 9.630 7.073 1.00 94.75 81 THR A CA 1
ATOM 666 C C . THR A 1 81 ? -1.627 10.817 6.323 1.00 94.75 81 THR A C 1
ATOM 668 O O . THR A 1 81 ? -1.613 11.924 6.857 1.00 94.75 81 THR A O 1
ATOM 671 N N . ASP A 1 82 ? -1.183 10.591 5.088 1.00 93.56 82 ASP A N 1
ATOM 672 C CA . ASP A 1 82 ? -0.744 11.640 4.179 1.00 93.56 82 ASP A CA 1
ATOM 673 C C . ASP A 1 82 ? -1.607 11.587 2.915 1.00 93.56 82 ASP A C 1
ATOM 675 O O . ASP A 1 82 ? -1.671 10.572 2.220 1.00 93.56 82 ASP A O 1
ATOM 679 N N . LYS A 1 83 ? -2.305 12.688 2.625 1.00 94.06 83 LYS A N 1
ATOM 680 C CA . LYS A 1 83 ? -3.220 12.772 1.480 1.00 94.06 83 LYS A CA 1
ATOM 681 C C . LYS A 1 83 ? -2.491 12.654 0.142 1.00 94.06 83 LYS A C 1
ATOM 683 O O . LYS A 1 83 ? -3.101 12.194 -0.818 1.00 94.06 83 LYS A O 1
ATOM 688 N N . GLU A 1 84 ? -1.209 13.010 0.098 1.00 94.12 84 GLU A N 1
ATOM 689 C CA . GLU A 1 84 ? -0.391 12.941 -1.113 1.00 94.12 84 GLU A CA 1
ATOM 690 C C . GLU A 1 84 ? 0.167 11.536 -1.374 1.00 94.12 84 GLU A C 1
ATOM 692 O O . GLU A 1 84 ? 0.695 11.295 -2.459 1.00 94.12 84 GLU A O 1
ATOM 697 N N . LEU A 1 85 ? 0.065 10.609 -0.410 1.00 95.31 85 LEU A N 1
ATOM 698 C CA . LEU A 1 85 ? 0.649 9.268 -0.490 1.00 95.31 85 LEU A CA 1
ATOM 699 C C . LEU A 1 85 ? -0.437 8.188 -0.517 1.00 95.31 85 LEU A C 1
ATOM 701 O O . LEU A 1 85 ? -1.083 7.897 0.494 1.00 95.31 85 LEU A O 1
ATOM 705 N N . TYR A 1 86 ? -0.605 7.540 -1.668 1.00 97.19 86 TYR A N 1
ATOM 706 C CA . TYR A 1 86 ? -1.701 6.607 -1.931 1.00 97.19 86 TYR A CA 1
ATOM 707 C C . TYR A 1 86 ? -1.750 5.424 -0.960 1.00 97.19 86 TYR A C 1
ATOM 709 O O . TYR A 1 86 ? -2.836 5.028 -0.537 1.00 97.19 86 TYR A O 1
ATOM 717 N N . ASP A 1 87 ? -0.592 4.888 -0.576 1.00 97.38 87 ASP A N 1
ATOM 718 C CA . ASP A 1 87 ? -0.430 3.684 0.244 1.00 97.38 87 ASP A CA 1
ATOM 719 C C . ASP A 1 87 ? -0.435 3.932 1.760 1.00 97.38 87 ASP A C 1
ATOM 721 O O . ASP A 1 87 ? -0.004 3.065 2.529 1.00 97.38 87 ASP A O 1
ATOM 725 N N . THR A 1 88 ? -0.949 5.088 2.193 1.00 97.00 88 THR A N 1
ATOM 726 C CA . THR A 1 88 ? -1.043 5.482 3.610 1.00 97.00 88 THR A CA 1
ATOM 727 C C . THR A 1 88 ? -2.478 5.480 4.151 1.00 97.00 88 THR A C 1
ATOM 729 O O . THR A 1 88 ? -2.802 6.183 5.107 1.00 97.00 88 THR A O 1
ATOM 732 N N . VAL A 1 89 ? -3.372 4.680 3.553 1.00 97.12 89 VAL A N 1
ATOM 733 C CA . VAL A 1 89 ? -4.750 4.497 4.047 1.00 97.12 89 VAL A CA 1
ATOM 734 C C . VAL A 1 89 ? -4.748 3.926 5.469 1.00 97.12 89 VAL A C 1
ATOM 736 O O . VAL A 1 89 ? -4.102 2.913 5.753 1.00 97.12 89 VAL A O 1
ATOM 739 N N . ILE A 1 90 ? -5.519 4.551 6.360 1.00 95.19 90 ILE A N 1
ATOM 740 C CA . ILE A 1 90 ? -5.512 4.271 7.796 1.00 95.19 90 ILE A CA 1
ATOM 741 C C . ILE A 1 90 ? -6.376 3.051 8.151 1.00 95.19 90 ILE A C 1
ATOM 743 O O . ILE A 1 90 ? -7.584 2.975 7.891 1.00 95.19 90 ILE A O 1
ATOM 747 N N . GLY A 1 91 ? -5.763 2.126 8.891 1.00 92.69 91 GLY A N 1
ATOM 748 C CA . GLY A 1 91 ? -6.412 0.942 9.449 1.00 92.69 91 GLY A CA 1
ATOM 749 C C . GLY A 1 91 ? -6.586 -0.202 8.448 1.00 92.69 91 GLY A C 1
ATOM 750 O O . GLY A 1 91 ? -6.439 -0.037 7.245 1.00 92.69 91 GLY A O 1
ATOM 751 N N . TYR A 1 92 ? -6.911 -1.389 8.959 1.00 93.25 92 TYR A N 1
ATOM 752 C CA . TYR A 1 92 ? -7.021 -2.612 8.159 1.00 93.25 92 TYR A CA 1
ATOM 753 C C . TYR A 1 92 ? -8.376 -2.689 7.433 1.00 93.25 92 TYR A C 1
ATOM 755 O O . TYR A 1 92 ? -9.348 -3.229 7.962 1.00 93.25 92 TYR A O 1
ATOM 763 N N . ARG A 1 93 ? -8.461 -2.063 6.254 1.00 93.06 93 ARG A N 1
ATOM 764 C CA . ARG A 1 93 ? -9.683 -1.930 5.442 1.00 93.06 93 ARG A CA 1
ATOM 765 C C . ARG A 1 93 ? -9.355 -1.773 3.954 1.00 93.06 93 ARG A C 1
ATOM 767 O O . ARG A 1 93 ? -8.190 -1.617 3.600 1.00 93.06 93 ARG A O 1
ATOM 774 N N . GLY A 1 94 ? -10.392 -1.716 3.115 1.00 95.62 94 GLY A N 1
ATOM 775 C CA . GLY A 1 94 ? -10.258 -1.440 1.682 1.00 95.62 94 GLY A CA 1
ATOM 776 C C . GLY A 1 94 ? -9.380 -0.216 1.381 1.00 95.62 94 GLY A C 1
ATOM 777 O O . GLY A 1 94 ? -9.592 0.868 1.928 1.00 95.62 94 GLY A O 1
ATOM 778 N N . GLY A 1 95 ? -8.378 -0.408 0.531 1.00 96.56 95 GLY A N 1
ATOM 779 C CA . GLY A 1 95 ? -7.358 0.573 0.162 1.00 96.56 95 GLY A CA 1
ATOM 780 C C . GLY A 1 95 ? -6.094 0.569 1.022 1.00 96.56 95 GLY A C 1
ATOM 781 O O . GLY A 1 95 ? -5.084 1.133 0.609 1.00 96.56 95 GLY A O 1
ATOM 782 N N . ASN A 1 96 ? -6.099 -0.063 2.198 1.00 97.38 96 ASN A N 1
ATOM 783 C CA . ASN A 1 96 ? -4.882 -0.196 2.994 1.00 97.38 96 ASN A CA 1
ATOM 784 C C . ASN A 1 96 ? -3.907 -1.185 2.345 1.00 97.38 96 ASN A C 1
ATOM 786 O O . ASN A 1 96 ? -4.301 -2.272 1.931 1.00 97.38 96 ASN A O 1
ATOM 790 N N . TRP A 1 97 ? -2.619 -0.824 2.318 1.00 97.56 97 TRP A N 1
ATOM 791 C CA . TRP A 1 97 ? -1.569 -1.606 1.664 1.00 97.56 97 TRP A CA 1
ATOM 792 C C . TRP A 1 97 ? -1.586 -3.088 2.052 1.00 97.56 97 TRP A C 1
ATOM 794 O O . TRP A 1 97 ? -1.658 -3.951 1.181 1.00 97.56 97 TRP A O 1
ATOM 804 N N . ILE A 1 98 ? -1.519 -3.403 3.352 1.00 96.44 98 ILE A N 1
ATOM 805 C CA . ILE A 1 98 ? -1.430 -4.804 3.782 1.00 96.44 98 ILE A CA 1
ATOM 806 C C . ILE A 1 98 ? -2.764 -5.525 3.598 1.00 96.44 98 ILE A C 1
ATOM 808 O O . ILE A 1 98 ? -2.773 -6.710 3.285 1.00 96.44 98 ILE A O 1
ATOM 812 N N . TYR A 1 99 ? -3.882 -4.814 3.749 1.00 96.12 99 TYR A N 1
ATOM 813 C CA . TYR A 1 99 ? -5.206 -5.377 3.521 1.00 96.12 99 TYR A CA 1
ATOM 814 C C . TYR A 1 99 ? -5.378 -5.825 2.067 1.00 96.12 99 TYR A C 1
ATOM 816 O O . TYR A 1 99 ? -5.767 -6.964 1.831 1.00 96.12 99 TYR A O 1
ATOM 824 N N . GLU A 1 100 ? -5.049 -4.969 1.097 1.00 97.94 100 GLU A N 1
ATOM 825 C CA . GLU A 1 100 ? -5.242 -5.275 -0.325 1.00 97.94 100 GLU A CA 1
ATOM 826 C C . GLU A 1 100 ? -4.325 -6.401 -0.819 1.00 97.94 100 GLU A C 1
ATOM 828 O O . GLU A 1 100 ? -4.780 -7.262 -1.572 1.00 97.94 100 GLU A O 1
ATOM 833 N N . TRP A 1 101 ? -3.070 -6.442 -0.355 1.00 97.56 101 TRP A N 1
ATOM 834 C CA . TRP A 1 101 ? -2.143 -7.536 -0.667 1.00 97.56 101 TRP A CA 1
ATOM 835 C C . TRP A 1 101 ? -2.541 -8.855 0.001 1.00 97.56 101 TRP A C 1
ATOM 837 O O . TRP A 1 101 ? -2.523 -9.894 -0.652 1.00 97.56 101 TRP A O 1
ATOM 847 N N . ALA A 1 102 ? -2.935 -8.828 1.278 1.00 96.06 102 ALA A N 1
ATOM 848 C CA . ALA A 1 102 ? -3.398 -10.030 1.971 1.00 96.06 102 ALA A CA 1
ATOM 849 C C . ALA A 1 102 ? -4.695 -10.567 1.356 1.00 96.06 102 ALA A C 1
ATOM 851 O O . ALA A 1 102 ? -4.853 -11.773 1.220 1.00 96.06 102 ALA A O 1
ATOM 852 N N . LYS A 1 103 ? -5.606 -9.673 0.952 1.00 95.44 103 LYS A N 1
ATOM 853 C CA . LYS A 1 103 ? -6.854 -10.036 0.280 1.00 95.44 103 LYS A CA 1
ATOM 854 C C . LYS A 1 103 ? -6.623 -10.648 -1.098 1.00 95.44 103 LYS A C 1
ATOM 856 O O . LYS A 1 103 ? -7.359 -11.552 -1.448 1.00 95.44 103 LYS A O 1
ATOM 861 N N . GLN A 1 104 ? -5.639 -10.172 -1.863 1.00 94.75 104 GLN A N 1
ATOM 862 C CA . GLN A 1 104 ? -5.314 -10.754 -3.171 1.00 94.75 104 GLN A CA 1
ATOM 863 C C . GLN A 1 104 ? -4.786 -12.191 -3.058 1.00 94.75 104 GLN A C 1
ATOM 865 O O . GLN A 1 104 ? -4.993 -12.986 -3.963 1.00 94.75 104 GLN A O 1
ATOM 870 N N . ALA A 1 105 ? -4.090 -12.510 -1.963 1.00 90.44 105 ALA A N 1
ATOM 871 C CA . ALA A 1 105 ? -3.518 -13.834 -1.729 1.00 90.44 105 ALA A CA 1
ATOM 872 C C . ALA A 1 105 ? -4.521 -14.866 -1.175 1.00 90.44 105 ALA A C 1
ATOM 874 O O . ALA A 1 105 ? -4.171 -16.043 -1.087 1.00 90.44 105 ALA A O 1
ATOM 875 N N . MET A 1 106 ? -5.710 -14.423 -0.748 1.00 83.06 106 MET A N 1
ATOM 876 C CA . MET A 1 106 ? -6.797 -15.276 -0.246 1.00 83.06 106 MET A CA 1
ATOM 877 C C . MET A 1 106 ? -7.744 -15.664 -1.374 1.00 83.06 106 MET A C 1
ATOM 879 O O . MET A 1 106 ? -8.110 -16.858 -1.416 1.00 83.06 106 MET A O 1
#

InterPro domains:
  IPR010520 Esterase FrsA-like [PF06500] (1-106)

Secondary structure (DSSP, 8-state):
-PPP-HHHHHSS----PPPGGGSS--S--PPPPPPEETTTEE--TT-SS-B-HHHHHHTT--HHHHHHHHHHHHT--S-BSSTT-TT-B-SSSTT-HHHHHHHHT-

Radius of gyration: 17.33 Å; chains: 1; bounding box: 49×35×38 Å

pLDDT: mean 88.55, std 10.55, range [49.31, 98.38]